Protein AF-A8JYG8-F1 (afdb_monomer_lite)

Structure (mmCIF, N/CA/C/O backbone):
data_AF-A8JYG8-F1
#
_entry.id   AF-A8JYG8-F1
#
loop_
_atom_site.group_PDB
_atom_site.id
_atom_site.type_symbol
_atom_site.label_atom_id
_atom_site.label_alt_id
_atom_site.label_comp_id
_atom_site.label_asym_id
_atom_site.label_entity_id
_atom_site.label_seq_id
_atom_site.pdbx_PDB_ins_code
_atom_site.Cartn_x
_atom_site.Cartn_y
_atom_site.Cartn_z
_atom_site.occupancy
_atom_site.B_iso_or_equiv
_atom_s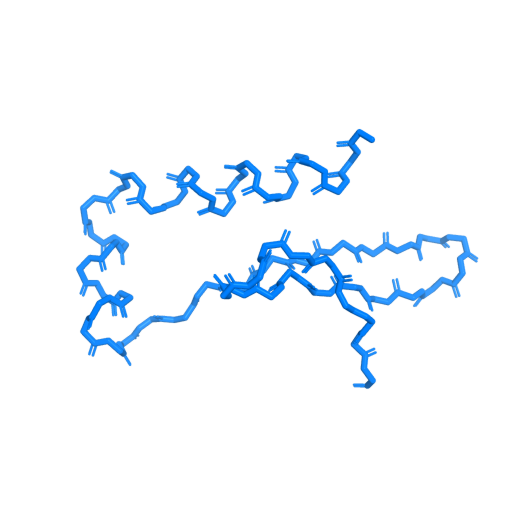ite.auth_seq_id
_atom_site.auth_comp_id
_atom_site.auth_asym_id
_atom_site.auth_atom_id
_atom_site.pdbx_PDB_model_num
ATOM 1 N N . ILE A 1 1 ? 14.658 3.957 -4.300 1.00 63.81 1 ILE A N 1
ATOM 2 C CA . ILE A 1 1 ? 14.103 5.164 -3.634 1.00 63.81 1 ILE A CA 1
ATOM 3 C C . ILE A 1 1 ? 12.577 5.164 -3.728 1.00 63.81 1 ILE A C 1
ATOM 5 O O . ILE A 1 1 ? 11.923 5.240 -2.699 1.00 63.81 1 ILE A O 1
ATOM 9 N N . GLU A 1 2 ? 12.006 4.968 -4.916 1.00 70.00 2 GLU A N 1
ATOM 10 C CA . GLU A 1 2 ? 10.552 5.050 -5.151 1.00 70.00 2 GLU A CA 1
ATOM 11 C C . GLU A 1 2 ? 9.710 4.014 -4.388 1.00 70.00 2 GLU A C 1
ATOM 13 O O . GLU A 1 2 ? 8.757 4.385 -3.708 1.00 70.00 2 GLU A O 1
ATOM 18 N N . ARG A 1 3 ? 10.110 2.733 -4.374 1.00 76.12 3 ARG A N 1
ATOM 19 C CA . ARG A 1 3 ? 9.433 1.690 -3.571 1.00 76.12 3 ARG A CA 1
ATOM 20 C C . ARG A 1 3 ? 9.393 2.019 -2.069 1.00 76.12 3 ARG A C 1
ATOM 22 O O . ARG A 1 3 ? 8.412 1.748 -1.384 1.00 76.12 3 ARG A O 1
ATOM 29 N N . ALA A 1 4 ? 10.445 2.658 -1.549 1.00 78.19 4 ALA A N 1
ATOM 30 C CA . ALA A 1 4 ? 10.486 3.082 -0.150 1.00 78.19 4 ALA A CA 1
ATOM 31 C C . ALA A 1 4 ? 9.511 4.237 0.132 1.00 78.19 4 ALA A C 1
ATOM 33 O O . ALA A 1 4 ? 8.952 4.290 1.223 1.00 78.19 4 ALA A O 1
ATOM 34 N N . ALA A 1 5 ? 9.268 5.120 -0.844 1.00 84.38 5 ALA A N 1
ATOM 35 C CA . ALA A 1 5 ? 8.296 6.202 -0.713 1.00 84.38 5 ALA A CA 1
ATOM 36 C C . ALA A 1 5 ? 6.860 5.665 -0.621 1.00 84.38 5 ALA A C 1
ATOM 38 O O . ALA A 1 5 ? 6.106 6.113 0.237 1.00 84.38 5 ALA A O 1
ATOM 39 N N . VAL A 1 6 ? 6.506 4.654 -1.424 1.00 87.44 6 VAL A N 1
ATOM 40 C CA . VAL A 1 6 ? 5.194 3.985 -1.345 1.00 87.44 6 VAL A CA 1
ATOM 41 C C . VAL A 1 6 ? 4.982 3.359 0.035 1.00 87.44 6 VAL A C 1
ATOM 43 O O . VAL A 1 6 ? 3.942 3.583 0.652 1.00 87.44 6 VAL A O 1
ATOM 46 N N . ARG A 1 7 ? 5.987 2.650 0.571 1.00 86.19 7 ARG A N 1
ATOM 47 C CA . ARG A 1 7 ? 5.923 2.095 1.934 1.00 86.19 7 ARG A CA 1
ATOM 48 C C . ARG A 1 7 ? 5.688 3.182 2.981 1.00 86.19 7 ARG A C 1
ATOM 50 O O . ARG A 1 7 ? 4.759 3.069 3.771 1.00 86.19 7 ARG A O 1
ATOM 57 N N . THR A 1 8 ? 6.497 4.241 2.956 1.00 89.56 8 THR A N 1
ATOM 58 C CA . THR A 1 8 ? 6.369 5.357 3.901 1.00 89.56 8 THR A CA 1
ATOM 59 C C . THR A 1 8 ? 4.989 6.004 3.820 1.00 89.56 8 THR A C 1
ATOM 61 O O . THR A 1 8 ? 4.405 6.313 4.851 1.00 89.56 8 THR A O 1
ATOM 64 N N . SER A 1 9 ? 4.426 6.171 2.623 1.00 90.94 9 SER A N 1
ATOM 65 C CA . SER A 1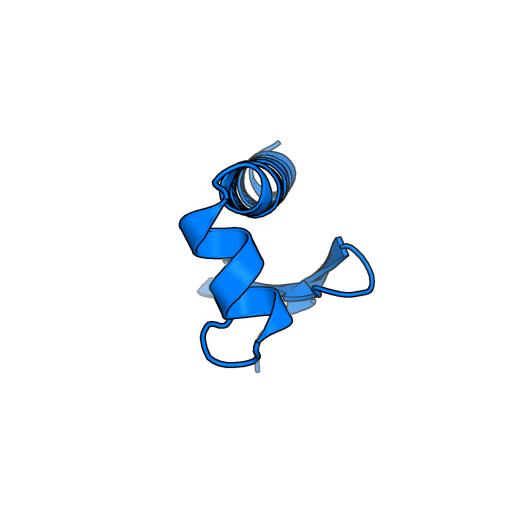 9 ? 3.072 6.703 2.454 1.00 90.94 9 SER A CA 1
ATOM 66 C C . SER A 1 9 ? 2.004 5.803 3.079 1.00 90.94 9 SER A C 1
ATOM 68 O O . SER A 1 9 ? 1.130 6.312 3.776 1.00 90.94 9 SER A O 1
ATOM 70 N N . VAL A 1 10 ? 2.085 4.480 2.897 1.00 90.50 10 VAL A N 1
ATOM 71 C CA . VAL A 1 10 ? 1.147 3.531 3.529 1.00 90.50 10 VAL A CA 1
ATOM 72 C C . VAL A 1 10 ? 1.274 3.559 5.053 1.00 90.50 10 VAL A C 1
ATOM 74 O O . VAL A 1 10 ? 0.263 3.611 5.753 1.00 90.50 10 VAL A O 1
ATOM 77 N N . ASP A 1 11 ? 2.497 3.591 5.581 1.00 90.75 11 ASP A N 1
ATOM 78 C CA . ASP A 1 11 ? 2.721 3.684 7.026 1.00 90.75 11 ASP A CA 1
ATOM 79 C C . ASP A 1 11 ? 2.212 5.030 7.584 1.00 90.75 11 ASP A C 1
ATOM 81 O O . ASP A 1 11 ? 1.580 5.069 8.641 1.00 90.75 11 ASP A O 1
ATOM 85 N N . ASN A 1 12 ? 2.384 6.127 6.838 1.00 94.88 12 ASN A N 1
ATOM 86 C CA . ASN A 1 12 ? 1.838 7.436 7.194 1.00 94.88 12 ASN A CA 1
ATOM 87 C C . ASN A 1 12 ? 0.304 7.430 7.236 1.00 94.88 12 ASN A C 1
ATOM 89 O O . ASN A 1 12 ? -0.276 8.063 8.117 1.00 94.88 12 ASN A O 1
ATOM 93 N N . LEU A 1 13 ? -0.377 6.701 6.346 1.00 94.62 13 LEU A N 1
ATOM 94 C CA . LEU A 1 13 ? -1.841 6.592 6.379 1.00 94.62 13 LEU A CA 1
ATOM 95 C C . LEU A 1 13 ? -2.347 5.968 7.691 1.00 94.62 13 LEU A C 1
ATOM 97 O O . LEU A 1 13 ? -3.358 6.416 8.228 1.00 94.62 13 LEU A O 1
ATOM 101 N N . MET A 1 14 ? -1.605 5.024 8.276 1.00 94.12 14 MET A N 1
ATOM 102 C CA . MET A 1 14 ? -1.930 4.422 9.581 1.00 94.12 14 MET A CA 1
ATOM 103 C C . MET A 1 14 ? -1.742 5.376 10.774 1.00 94.12 14 MET A C 1
ATOM 105 O O . MET A 1 14 ? -2.133 5.052 11.903 1.00 94.12 14 MET A O 1
ATOM 109 N N . THR A 1 15 ? -1.155 6.560 10.568 1.00 96.44 15 THR A N 1
ATOM 110 C CA . THR A 1 15 ? -1.049 7.598 11.610 1.00 96.44 15 THR A CA 1
ATOM 111 C C . THR A 1 15 ? -2.347 8.380 11.800 1.00 96.44 15 THR A C 1
ATOM 113 O O . THR A 1 15 ? -2.565 8.933 12.876 1.00 96.44 15 THR A O 1
ATOM 116 N N . PHE A 1 16 ? -3.244 8.373 10.809 1.00 97.88 16 PHE A N 1
ATOM 117 C CA . PHE A 1 16 ? -4.554 9.005 10.919 1.00 97.88 16 PHE A CA 1
ATOM 118 C C . PHE A 1 16 ? -5.518 8.098 11.701 1.00 97.88 16 PHE A C 1
ATOM 120 O O . PHE A 1 16 ? -5.791 6.984 11.243 1.00 97.88 16 PHE A O 1
ATOM 127 N N . PRO A 1 17 ? -6.091 8.554 12.836 1.00 97.06 17 PRO A N 1
ATOM 128 C CA . PRO A 1 17 ? -6.959 7.714 13.669 1.00 97.06 17 PRO A CA 1
ATOM 129 C C . PRO A 1 17 ? -8.131 7.106 12.893 1.00 97.06 17 PRO A C 1
ATOM 131 O O . PRO A 1 17 ? -8.367 5.907 12.959 1.00 97.06 17 PRO A O 1
ATOM 134 N N . PHE A 1 18 ? -8.782 7.904 12.044 1.00 97.19 18 PHE A N 1
ATOM 135 C CA . PHE A 1 18 ? -9.932 7.464 11.255 1.00 97.19 18 PHE A CA 1
ATOM 136 C C . PHE A 1 18 ? -9.591 6.391 10.202 1.00 97.19 18 PHE A C 1
ATOM 138 O O . PHE A 1 18 ? -10.475 5.634 9.795 1.00 97.19 18 PHE A O 1
ATOM 145 N N . VAL A 1 19 ? -8.342 6.332 9.731 1.00 96.44 19 VAL A N 1
ATOM 146 C CA . VAL A 1 19 ? -7.876 5.271 8.826 1.00 96.44 19 VAL A CA 1
ATOM 147 C C . VAL A 1 19 ? -7.588 4.022 9.640 1.00 96.44 19 VAL A C 1
ATOM 149 O O . VAL A 1 19 ? -8.152 2.969 9.353 1.00 96.44 19 VAL A O 1
ATOM 152 N N . ARG A 1 20 ? -6.769 4.159 10.690 1.00 95.62 20 ARG A N 1
ATOM 153 C CA . ARG A 1 20 ? -6.379 3.055 11.572 1.00 95.62 20 ARG A CA 1
ATOM 154 C C . ARG A 1 20 ? -7.589 2.309 12.119 1.00 95.62 20 ARG A C 1
ATOM 156 O O . ARG A 1 20 ? -7.654 1.098 11.964 1.00 95.62 20 ARG A O 1
ATOM 163 N N . GLU A 1 21 ? -8.558 3.029 12.677 1.00 97.75 21 GLU A N 1
ATOM 164 C CA . GLU A 1 21 ? -9.773 2.441 13.254 1.00 97.75 21 GLU A CA 1
ATOM 165 C C . GLU A 1 21 ? -10.531 1.576 12.241 1.00 97.75 21 GLU A C 1
ATOM 167 O O . GLU A 1 21 ? -10.997 0.491 12.573 1.00 97.75 21 GLU A O 1
ATOM 172 N N . ARG A 1 22 ? -10.635 2.020 10.982 1.00 97.62 22 ARG A N 1
ATOM 173 C CA . ARG A 1 22 ? -11.352 1.273 9.939 1.00 97.62 22 ARG A CA 1
ATOM 174 C C . ARG A 1 22 ? -10.572 0.063 9.441 1.00 97.62 22 ARG A C 1
ATOM 176 O O . ARG A 1 22 ? -11.201 -0.950 9.131 1.00 97.62 22 ARG A O 1
ATOM 183 N N . VAL A 1 23 ? -9.245 0.172 9.378 1.00 95.12 23 VAL A N 1
ATOM 184 C CA . VAL A 1 23 ? -8.349 -0.941 9.032 1.00 95.12 23 VAL A CA 1
ATOM 185 C C . VAL A 1 23 ? -8.391 -2.014 10.114 1.00 95.12 23 VAL A C 1
ATOM 187 O O . VAL A 1 23 ? -8.606 -3.182 9.811 1.00 95.12 23 VAL A O 1
ATOM 190 N N . GLU A 1 24 ? -8.278 -1.621 11.382 1.00 94.31 24 GLU A N 1
ATOM 191 C CA . GLU A 1 24 ? -8.376 -2.534 12.527 1.00 94.31 24 GLU A CA 1
ATOM 192 C C . GLU A 1 24 ? -9.774 -3.160 12.649 1.00 94.31 24 GLU A C 1
ATOM 194 O O . GLU A 1 24 ? -9.894 -4.328 13.009 1.00 94.31 24 GLU A O 1
ATOM 199 N N . ALA A 1 25 ? -10.831 -2.428 12.281 1.00 97.19 25 ALA A N 1
ATOM 200 C CA . ALA A 1 25 ? -12.193 -2.956 12.208 1.00 97.19 25 ALA A CA 1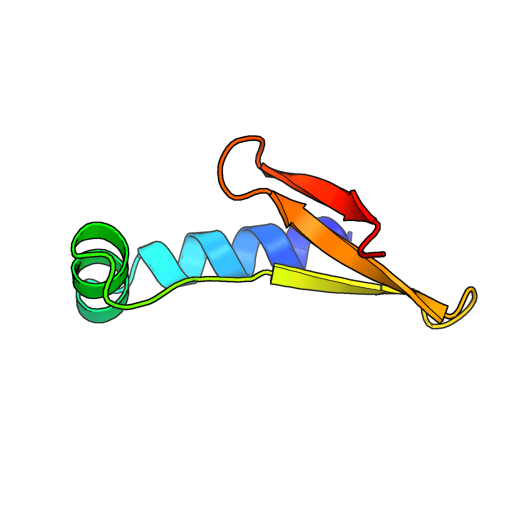
ATOM 201 C C . ALA A 1 25 ? -12.450 -3.868 10.989 1.00 97.19 25 ALA A C 1
ATOM 203 O O . ALA A 1 25 ? -13.556 -4.391 10.854 1.00 97.19 25 ALA A O 1
ATOM 204 N N . GLY A 1 26 ? -11.485 -4.033 10.075 1.00 95.75 26 GLY A N 1
ATOM 205 C CA . GLY A 1 26 ? -11.650 -4.821 8.846 1.00 95.75 26 GLY A CA 1
ATOM 206 C C . GLY A 1 26 ? -12.630 -4.212 7.835 1.00 95.75 26 GLY A C 1
ATOM 207 O O . GLY A 1 26 ? -13.126 -4.903 6.953 1.00 95.75 26 GLY A O 1
ATOM 208 N N . THR A 1 27 ? -12.934 -2.919 7.968 1.00 97.56 27 THR A N 1
ATOM 209 C CA . THR A 1 27 ? -13.865 -2.178 7.091 1.00 97.56 27 THR A CA 1
ATOM 210 C C . THR A 1 27 ? -13.151 -1.346 6.024 1.00 97.56 27 THR A C 1
ATOM 212 O O . THR A 1 27 ? -13.799 -0.737 5.174 1.00 97.56 27 THR A O 1
ATOM 215 N N . LEU A 1 28 ? -11.819 -1.299 6.080 1.00 95.56 28 LEU A N 1
ATOM 216 C CA . LEU A 1 28 ? -10.954 -0.627 5.120 1.00 95.56 28 LEU A CA 1
ATOM 217 C C . LEU A 1 28 ? -9.675 -1.443 4.940 1.00 95.56 28 LEU A C 1
ATOM 219 O O . LEU A 1 28 ? -9.067 -1.867 5.917 1.00 95.56 28 LEU A O 1
ATOM 223 N N . GLU A 1 29 ? -9.228 -1.598 3.701 1.00 92.12 29 GLU A N 1
ATOM 224 C CA . GLU A 1 29 ? -7.930 -2.190 3.388 1.00 92.12 29 GLU A CA 1
ATOM 225 C C . GLU A 1 29 ? -7.009 -1.135 2.780 1.00 92.12 29 GLU A C 1
ATOM 227 O O . GLU A 1 29 ? -7.435 -0.315 1.963 1.00 92.12 29 GLU A O 1
ATOM 232 N N . LEU A 1 30 ? -5.737 -1.159 3.176 1.00 91.19 30 LEU A N 1
ATOM 233 C CA . LEU A 1 30 ? -4.707 -0.316 2.584 1.00 91.19 30 LEU A CA 1
ATOM 234 C C . LEU A 1 30 ? -3.825 -1.152 1.668 1.00 91.19 30 LEU A C 1
ATOM 236 O O . LEU A 1 30 ? -3.179 -2.101 2.107 1.00 91.19 30 LEU A O 1
ATOM 240 N N . HIS A 1 31 ? -3.759 -0.722 0.415 1.00 90.88 31 HIS A N 1
ATOM 241 C CA . HIS A 1 31 ? -2.917 -1.305 -0.618 1.00 90.88 31 HIS A CA 1
ATOM 242 C C . HIS A 1 31 ? -1.883 -0.267 -1.049 1.00 90.88 31 HIS A C 1
ATOM 244 O O . HIS A 1 31 ? -2.199 0.914 -1.197 1.00 90.88 31 HIS A O 1
ATOM 250 N N . GLY A 1 32 ? -0.635 -0.692 -1.227 1.00 91.06 32 GLY A N 1
ATOM 251 C CA . GLY A 1 32 ? 0.438 0.155 -1.745 1.00 91.06 32 GLY A CA 1
ATOM 252 C C . GLY A 1 32 ? 1.004 -0.461 -3.007 1.00 91.06 32 GLY A C 1
ATOM 253 O O . GLY A 1 32 ? 1.517 -1.573 -2.952 1.00 91.06 32 GLY A O 1
ATOM 254 N N . TRP A 1 33 ? 0.918 0.250 -4.126 1.00 92.31 33 TRP A N 1
ATOM 255 C CA . TRP A 1 33 ? 1.371 -0.242 -5.421 1.00 92.31 33 TRP A CA 1
ATOM 256 C C . TRP A 1 33 ? 2.545 0.572 -5.946 1.00 92.31 33 TRP A C 1
ATOM 258 O O . TRP A 1 33 ? 2.613 1.789 -5.768 1.00 92.31 33 TRP A O 1
ATOM 268 N N . TRP A 1 34 ? 3.467 -0.115 -6.603 1.00 90.56 34 TRP A N 1
ATOM 269 C CA . TRP A 1 34 ? 4.542 0.478 -7.376 1.00 90.56 34 TRP A CA 1
ATOM 270 C C . TRP A 1 34 ? 4.502 -0.124 -8.777 1.00 90.56 34 TRP A C 1
ATOM 272 O O . TRP A 1 34 ? 4.484 -1.343 -8.926 1.00 90.56 34 TRP A O 1
ATOM 282 N N . PHE A 1 35 ? 4.445 0.739 -9.785 1.00 89.38 35 PHE A N 1
ATOM 283 C CA . PHE A 1 35 ? 4.358 0.345 -11.184 1.00 89.38 35 PHE A CA 1
ATOM 284 C C . PHE A 1 35 ? 5.685 0.641 -11.871 1.00 89.38 35 PHE A C 1
ATOM 286 O O . PHE A 1 35 ? 6.159 1.779 -11.822 1.00 89.38 35 PHE A O 1
ATOM 293 N N . ASP A 1 36 ? 6.269 -0.378 -12.490 1.00 87.88 36 ASP A N 1
ATOM 294 C CA . ASP A 1 36 ? 7.432 -0.227 -13.352 1.00 87.88 36 ASP A CA 1
ATOM 295 C C . ASP A 1 36 ? 6.960 0.190 -14.749 1.00 87.88 36 ASP A C 1
ATOM 297 O O . ASP A 1 36 ? 6.282 -0.568 -15.440 1.00 87.88 36 ASP A O 1
ATOM 301 N N . LEU A 1 37 ? 7.280 1.417 -15.165 1.00 86.50 37 LEU A N 1
ATOM 302 C CA . LEU A 1 37 ? 6.871 1.929 -16.477 1.00 86.50 37 LEU A CA 1
ATOM 303 C C . LEU A 1 37 ? 7.654 1.296 -17.633 1.00 86.50 37 LEU A C 1
ATOM 305 O O . LEU A 1 37 ? 7.149 1.297 -18.756 1.00 86.50 37 LEU A O 1
ATOM 309 N N . ASP A 1 38 ? 8.855 0.775 -17.375 1.00 88.69 38 ASP A N 1
ATOM 310 C CA . ASP A 1 38 ? 9.710 0.197 -18.409 1.00 88.69 38 ASP A CA 1
ATOM 311 C C . ASP A 1 38 ? 9.301 -1.248 -18.706 1.00 88.69 38 ASP A C 1
ATOM 313 O O . ASP A 1 38 ? 9.190 -1.633 -19.872 1.00 88.69 38 ASP A O 1
ATOM 317 N N . SER A 1 39 ? 9.057 -2.052 -17.663 1.00 88.38 39 SER A N 1
ATOM 318 C CA . SER A 1 39 ? 8.628 -3.448 -17.827 1.00 88.38 39 SER A CA 1
ATOM 319 C C . SER A 1 39 ? 7.111 -3.626 -17.901 1.00 88.38 39 SER A C 1
ATOM 321 O O . SER A 1 39 ? 6.642 -4.623 -18.447 1.00 88.38 39 SER A O 1
ATOM 323 N N . GLY A 1 40 ? 6.336 -2.660 -17.400 1.00 89.69 40 GLY A N 1
ATOM 324 C CA . GLY A 1 40 ? 4.883 -2.764 -17.269 1.00 89.69 40 GLY A CA 1
ATOM 325 C C . GLY A 1 40 ? 4.428 -3.598 -16.068 1.00 89.69 40 GLY A C 1
ATOM 326 O O . GLY A 1 40 ? 3.243 -3.921 -15.974 1.00 89.69 40 GLY A O 1
ATOM 327 N N . ASP A 1 41 ? 5.341 -3.947 -15.157 1.00 89.38 41 ASP A N 1
ATOM 328 C CA . ASP A 1 41 ? 5.036 -4.798 -14.009 1.00 89.38 41 ASP A CA 1
ATOM 329 C C . ASP A 1 41 ? 4.425 -4.000 -12.854 1.00 89.38 41 ASP A C 1
ATOM 331 O O . ASP A 1 41 ? 4.930 -2.948 -12.439 1.00 89.38 41 ASP A O 1
ATOM 335 N N . LEU A 1 42 ? 3.371 -4.554 -12.257 1.00 91.00 42 LEU A N 1
ATOM 336 C CA . LEU A 1 42 ? 2.779 -4.040 -11.031 1.00 91.00 42 LEU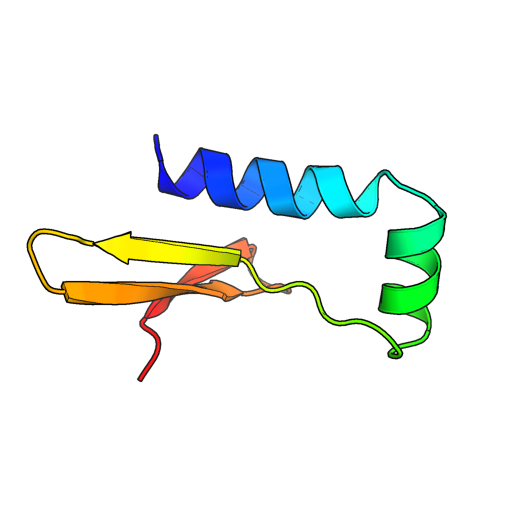 A CA 1
ATOM 337 C C . LEU A 1 42 ? 3.315 -4.812 -9.825 1.00 91.00 42 LEU A C 1
ATOM 339 O O . LEU A 1 42 ? 3.323 -6.038 -9.796 1.00 91.00 42 LEU A O 1
ATOM 343 N N . TRP A 1 43 ? 3.724 -4.079 -8.797 1.00 91.06 43 TRP A N 1
ATOM 344 C CA . TRP A 1 43 ? 4.199 -4.635 -7.537 1.00 91.06 43 TRP A CA 1
ATOM 345 C C . TRP A 1 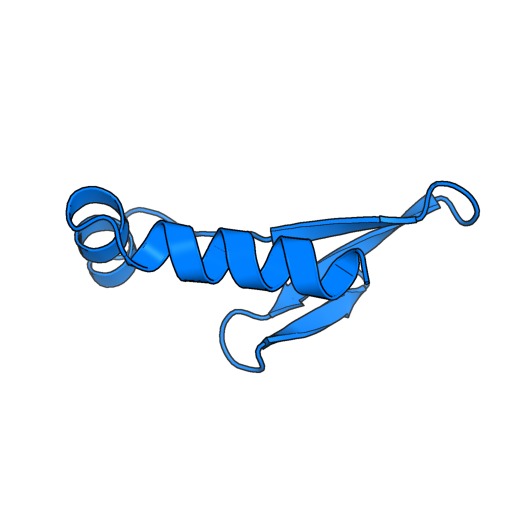43 ? 3.347 -4.098 -6.394 1.00 91.06 43 TRP A C 1
ATOM 347 O O . TRP A 1 43 ? 3.139 -2.888 -6.294 1.00 91.06 43 TRP A O 1
ATOM 357 N N . ALA A 1 44 ? 2.900 -4.966 -5.494 1.00 91.31 44 ALA A N 1
ATOM 358 C CA . ALA A 1 44 ? 2.151 -4.595 -4.301 1.00 91.31 44 ALA A CA 1
ATOM 359 C C . ALA A 1 44 ? 2.994 -4.777 -3.040 1.00 91.31 44 ALA A C 1
ATOM 361 O O . ALA A 1 44 ? 3.793 -5.703 -2.930 1.00 91.31 44 ALA A O 1
ATOM 362 N N . ILE A 1 45 ? 2.812 -3.889 -2.064 1.00 89.81 45 ILE A N 1
ATOM 363 C CA . ILE A 1 45 ? 3.392 -4.064 -0.739 1.00 89.81 45 ILE A CA 1
ATOM 364 C C . ILE A 1 45 ? 2.556 -5.055 0.065 1.00 89.81 45 ILE A C 1
ATOM 366 O O . ILE A 1 45 ? 1.359 -4.866 0.285 1.00 89.81 45 ILE A O 1
ATOM 370 N N . ASN A 1 46 ? 3.214 -6.089 0.564 1.00 85.38 46 ASN A N 1
ATOM 371 C CA . ASN A 1 46 ? 2.626 -7.010 1.510 1.00 85.38 46 ASN A CA 1
ATOM 372 C C . ASN A 1 46 ? 2.487 -6.317 2.874 1.00 85.38 46 ASN A C 1
ATOM 374 O O . ASN A 1 46 ? 3.456 -5.805 3.446 1.00 85.38 46 ASN A O 1
ATOM 378 N N . SER A 1 47 ? 1.268 -6.295 3.409 1.00 76.56 47 SER A N 1
ATOM 379 C CA . SER A 1 47 ? 0.952 -5.613 4.666 1.00 76.56 47 SER A CA 1
ATOM 380 C C . SER A 1 47 ? 1.641 -6.239 5.885 1.00 76.56 47 SER A C 1
ATOM 382 O O . SER A 1 47 ? 1.928 -5.522 6.846 1.00 76.56 47 SER A O 1
ATOM 384 N N . GLN A 1 48 ? 1.961 -7.537 5.829 1.00 77.62 48 GLN A N 1
ATOM 385 C CA . GLN A 1 48 ? 2.611 -8.287 6.907 1.00 77.62 48 GLN A CA 1
ATOM 386 C C . GLN A 1 48 ? 4.136 -8.200 6.826 1.00 77.62 48 GLN A C 1
ATOM 388 O O . GLN A 1 48 ? 4.793 -7.901 7.821 1.00 77.62 48 GLN A O 1
ATOM 393 N N . THR A 1 49 ? 4.710 -8.448 5.646 1.00 81.56 49 THR A N 1
ATOM 394 C CA . THR A 1 49 ? 6.172 -8.536 5.473 1.00 81.56 49 THR A CA 1
ATOM 395 C C . THR A 1 49 ? 6.814 -7.193 5.136 1.00 81.56 49 THR A C 1
ATOM 397 O O . THR A 1 49 ? 8.032 -7.054 5.244 1.00 81.56 49 THR A O 1
ATOM 400 N N . LYS A 1 50 ? 6.015 -6.193 4.734 1.00 78.81 50 LYS A N 1
ATOM 401 C CA . LYS A 1 50 ? 6.469 -4.877 4.244 1.00 78.81 50 LYS A CA 1
ATOM 402 C C . LYS A 1 50 ? 7.385 -4.965 3.014 1.00 78.81 50 LYS A C 1
ATOM 404 O O . LYS A 1 50 ? 8.090 -3.999 2.700 1.00 78.81 50 LYS A O 1
ATOM 409 N N . MET A 1 51 ? 7.364 -6.104 2.322 1.00 83.44 51 MET A N 1
ATOM 410 C CA . MET A 1 51 ? 8.096 -6.361 1.084 1.00 83.44 51 MET A CA 1
ATOM 411 C C . MET A 1 51 ? 7.200 -6.124 -0.129 1.00 83.44 51 MET A C 1
ATOM 413 O O . MET A 1 51 ? 5.983 -6.254 -0.038 1.00 83.44 51 MET A O 1
ATOM 417 N N . PHE A 1 52 ? 7.811 -5.760 -1.258 1.00 86.06 52 PHE A N 1
ATOM 418 C CA . PHE A 1 52 ? 7.107 -5.686 -2.536 1.00 86.06 52 PHE A CA 1
ATOM 419 C C . PHE A 1 52 ? 7.092 -7.058 -3.194 1.00 86.06 52 PHE A C 1
ATOM 421 O O . PHE A 1 52 ? 8.148 -7.672 -3.358 1.00 86.06 52 PHE A O 1
ATOM 428 N N . GLU A 1 53 ? 5.908 -7.483 -3.599 1.00 88.69 53 GLU A N 1
ATOM 429 C CA . GLU A 1 53 ? 5.637 -8.734 -4.294 1.00 88.69 53 GLU A CA 1
ATOM 430 C C . GLU A 1 53 ? 4.990 -8.391 -5.647 1.00 88.69 53 GLU A C 1
ATOM 432 O O . GLU A 1 53 ? 4.235 -7.415 -5.721 1.00 88.69 53 GLU A O 1
ATOM 437 N N . PRO A 1 54 ? 5.327 -9.105 -6.733 1.00 86.94 54 PRO A N 1
ATOM 438 C CA . PRO A 1 54 ? 4.669 -8.898 -8.018 1.00 86.94 54 PRO A CA 1
ATOM 439 C C . PRO A 1 54 ? 3.173 -9.215 -7.899 1.00 86.94 54 PRO A C 1
ATOM 441 O O . PRO A 1 54 ? 2.775 -10.097 -7.136 1.00 86.94 54 PRO A O 1
ATOM 444 N N . VAL A 1 55 ? 2.355 -8.456 -8.623 1.00 85.62 55 VAL A N 1
ATOM 445 C CA . VAL A 1 55 ? 0.914 -8.687 -8.747 1.00 85.62 55 VAL A CA 1
ATOM 446 C C . VAL A 1 55 ? 0.683 -9.454 -10.044 1.00 85.62 55 VAL A C 1
ATOM 448 O O . VAL A 1 55 ? 1.009 -8.934 -11.110 1.00 85.62 55 VAL A O 1
ATOM 451 N N . ASP A 1 56 ? 0.148 -10.669 -9.928 1.00 72.81 56 ASP A N 1
ATOM 452 C CA . ASP A 1 56 ? -0.297 -11.492 -11.062 1.00 72.81 56 ASP A CA 1
ATOM 453 C C . ASP A 1 56 ? -1.666 -11.041 -11.607 1.00 72.81 56 ASP A C 1
ATOM 455 O O . ASP A 1 56 ? -2.530 -10.620 -10.796 1.00 72.81 56 ASP A O 1
#

Radius of gyration: 12.32 Å; chains: 1; bounding box: 28×20×32 Å

Foldseek 3Di:
DVLVVLLVVQVVQCVDPVSVVCVVVVNDDDWGWDADPVVRWIWIQDPVPRDTDTDD

Secondary structure (DSSP, 8-state):
-HHHHHHH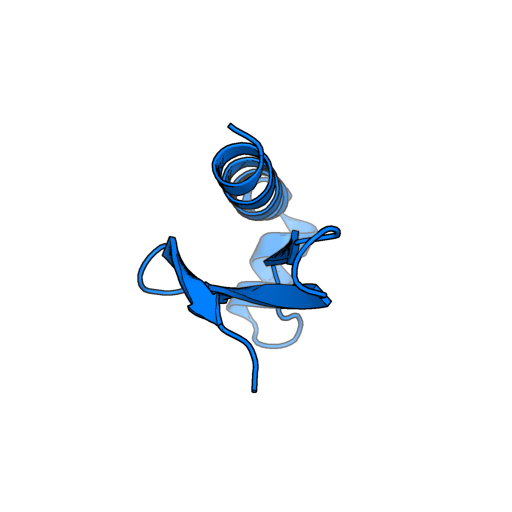HHHHHTTSHHHHHHHHTTS-----EEE-TTT--EEEE-TTT--EEE--

pLDDT: mean 88.89, std 7.39, range [63.81, 97.88]

InterPro domains:
  IPR001765 Carbonic anhydrase [PF00484] (2-41)
  IPR036874 Carbonic anhydrase superfamily [G3DSA:3.40.1050.10] (1-54)
  IPR036874 Carbonic anhydrase superfamily [SSF53056] (2-55)

Sequence (56 aa):
IERAAVRTSVDNLMTFPFVRERVEAGTLELHGWWFDLDSGDLWAINSQTKMFEPVD

Organism: Azospirillum brasilense (NCBI:txid192)